Protein AF-A0AAV4IX11-F1 (afdb_monomer_lite)

Sequence (126 aa):
MRKYVVLTTKHHEGFCNWPSKYSWNWNSWDVGPHRDLVGDLVTSLRKKGLRFGAYHSLFEFFNPLFLEDKKNGFKTQDFVRMKTMPELYELVNQYKPDMVWSDGTETAVDTYWNSTNFLAWLYNDR

pLDDT: mean 96.08, std 5.62, range [58.06, 98.75]

InterPro domains:
  IPR000933 Glycoside hydrolase, family 29 [PTHR10030] (3-126)
  IPR000933 Glycoside hydrolase, family 29 [SM00812] (2-126)
  IPR016286 Alpha-L-fucosidase, metazoa-type [PR00741] (4-20)
  IPR016286 Alpha-L-fucosidase, metazoa-type [PR00741] (23-41)
  IPR016286 Alpha-L-fucosidase, metazoa-type [PR00741] (50-69)
  IPR016286 Alpha-L-fucosidase, metazoa-type [PR00741] (90-106)
  IPR016286 Alpha-L-fucosidase, metazoa-type [PR00741] (118-126)
  IPR017853 Glycoside hydrolase superfamily [SSF51445] (3-124)
  IPR057739 Glycoside hydrolase family 29, N-terminal [PF01120] (3-125)

Organism: NCBI:txid1093978

Structure (mmCIF, N/CA/C/O backbone):
data_AF-A0AAV4IX11-F1
#
_entry.id   AF-A0AAV4IX11-F1
#
loop_
_atom_site.group_PDB
_atom_site.id
_atom_site.type_symbol
_atom_site.label_atom_id
_atom_site.label_alt_id
_atom_site.label_comp_id
_atom_site.label_asym_id
_atom_site.label_entity_id
_atom_site.label_seq_id
_atom_site.pdbx_PDB_ins_code
_atom_site.Cartn_x
_atom_site.Cartn_y
_atom_site.Cartn_z
_atom_site.occupancy
_atom_site.B_iso_or_equiv
_atom_site.auth_seq_id
_atom_site.auth_comp_id
_atom_site.auth_asym_id
_atom_site.auth_atom_id
_atom_site.pdbx_PDB_model_num
ATOM 1 N N . MET A 1 1 ? -26.938 4.780 8.458 1.00 58.06 1 MET A N 1
ATOM 2 C CA . MET A 1 1 ? -25.707 4.969 7.653 1.00 58.06 1 MET A CA 1
ATOM 3 C C . MET A 1 1 ? -24.495 4.568 8.486 1.00 58.06 1 MET A C 1
ATOM 5 O O . MET A 1 1 ? -24.423 4.985 9.636 1.00 58.06 1 MET A O 1
ATOM 9 N N . ARG A 1 2 ? -23.573 3.751 7.958 1.00 71.75 2 ARG A N 1
ATOM 10 C CA . ARG A 1 2 ? -22.297 3.444 8.635 1.00 71.75 2 ARG A CA 1
ATOM 11 C C . ARG A 1 2 ? -21.275 4.525 8.271 1.00 71.75 2 ARG A C 1
ATOM 13 O O . ARG A 1 2 ? -21.108 4.814 7.093 1.00 71.75 2 ARG A O 1
ATOM 20 N N . LYS A 1 3 ? -20.629 5.129 9.271 1.00 93.75 3 LYS A N 1
ATOM 21 C CA . LYS A 1 3 ? -19.570 6.133 9.079 1.00 93.75 3 LYS A CA 1
ATOM 22 C C . LYS A 1 3 ? -18.218 5.431 8.923 1.00 93.75 3 LYS A C 1
ATOM 24 O O . LYS A 1 3 ? -17.975 4.416 9.581 1.00 93.75 3 LYS A O 1
ATOM 29 N N . TYR A 1 4 ? -17.362 5.973 8.069 1.00 96.69 4 TYR A N 1
ATOM 30 C CA . TYR A 1 4 ? -16.039 5.431 7.779 1.00 96.69 4 TYR A CA 1
ATOM 31 C C . TYR A 1 4 ? -14.991 6.543 7.763 1.00 96.69 4 TYR A C 1
ATOM 33 O O . TYR A 1 4 ? -15.323 7.716 7.599 1.00 96.69 4 TYR A O 1
ATOM 41 N N . VAL A 1 5 ? -13.733 6.155 7.945 1.00 98.06 5 VAL A N 1
ATOM 42 C CA . VAL A 1 5 ? -12.562 7.023 7.776 1.00 98.06 5 VAL A CA 1
ATOM 43 C C . VAL A 1 5 ? -11.620 6.343 6.796 1.00 98.06 5 VAL A C 1
ATOM 45 O O . VAL A 1 5 ? -11.389 5.142 6.921 1.00 98.06 5 VAL A O 1
ATOM 48 N N . VAL A 1 6 ? -11.088 7.105 5.840 1.00 98.38 6 VAL A N 1
ATOM 49 C CA . VAL A 1 6 ? -10.083 6.632 4.882 1.00 98.38 6 VAL A CA 1
ATOM 50 C C . VAL A 1 6 ? -8.758 7.298 5.209 1.00 98.38 6 VAL A C 1
ATOM 52 O O . VAL A 1 6 ? -8.699 8.524 5.263 1.00 98.38 6 VAL A O 1
ATOM 55 N N . LEU A 1 7 ? -7.718 6.503 5.450 1.00 98.62 7 LEU A N 1
ATOM 56 C CA . LEU A 1 7 ? -6.369 7.012 5.686 1.00 98.62 7 LEU A CA 1
ATOM 57 C C . LEU A 1 7 ? -5.494 6.756 4.468 1.00 98.62 7 LEU A C 1
ATOM 59 O O . LEU A 1 7 ? -5.499 5.650 3.925 1.00 98.62 7 LEU A O 1
ATOM 63 N N . THR A 1 8 ? -4.684 7.748 4.116 1.00 98.69 8 THR A N 1
ATOM 64 C CA . THR A 1 8 ? -3.552 7.598 3.206 1.00 98.69 8 THR A CA 1
ATOM 65 C C . THR A 1 8 ? -2.522 6.657 3.816 1.00 98.69 8 THR A C 1
ATOM 67 O O . THR A 1 8 ? -1.704 7.068 4.637 1.00 98.69 8 THR A O 1
ATOM 70 N N . THR A 1 9 ? -2.572 5.377 3.453 1.00 98.69 9 THR A N 1
ATOM 71 C CA . THR A 1 9 ? -1.584 4.404 3.935 1.00 98.69 9 THR A CA 1
ATOM 72 C C . THR A 1 9 ? -0.254 4.620 3.223 1.00 98.69 9 THR A C 1
ATOM 74 O O . THR A 1 9 ? 0.777 4.667 3.886 1.00 98.69 9 THR A O 1
ATOM 77 N N . LYS A 1 10 ? -0.298 4.825 1.901 1.00 98.56 10 LYS A N 1
ATOM 78 C CA . LYS A 1 10 ? 0.821 5.211 1.036 1.00 98.56 10 LYS A CA 1
ATOM 79 C C . LYS A 1 10 ? 0.311 6.143 -0.059 1.00 98.56 10 LYS A C 1
ATOM 81 O O . LYS A 1 10 ? -0.723 5.851 -0.664 1.00 98.56 10 LYS A O 1
ATOM 86 N N . HIS A 1 11 ? 1.023 7.232 -0.317 1.00 98.38 11 HIS A N 1
ATOM 87 C CA . HIS A 1 11 ? 0.774 8.129 -1.446 1.00 98.38 11 HIS A CA 1
ATOM 88 C C . HIS A 1 11 ? 1.911 8.021 -2.478 1.00 98.38 11 HIS A C 1
ATOM 90 O O . HIS A 1 11 ? 2.789 7.167 -2.358 1.00 98.38 11 HIS A O 1
ATOM 96 N N . HIS A 1 12 ? 1.863 8.823 -3.538 1.00 97.94 12 HIS A N 1
ATOM 97 C CA . HIS A 1 12 ? 2.729 8.711 -4.717 1.00 97.94 12 HIS A CA 1
ATOM 98 C C . HIS A 1 12 ? 4.230 8.876 -4.427 1.00 97.94 12 HIS A C 1
ATOM 100 O O . HIS A 1 12 ? 5.061 8.435 -5.211 1.00 97.94 12 HIS A O 1
ATOM 106 N N . GLU A 1 13 ? 4.632 9.472 -3.307 1.00 97.12 13 GLU A N 1
ATOM 107 C CA . GLU A 1 13 ? 6.034 9.509 -2.867 1.00 97.12 13 GLU A CA 1
ATOM 108 C C . GLU A 1 13 ? 6.549 8.165 -2.319 1.00 97.12 13 GLU A C 1
ATOM 110 O O . GLU A 1 13 ? 7.743 8.021 -2.061 1.00 97.12 13 GLU A O 1
ATOM 115 N N . GLY A 1 14 ? 5.665 7.182 -2.124 1.00 97.75 14 GLY A N 1
ATOM 116 C CA . GLY A 1 14 ? 6.007 5.827 -1.689 1.00 97.75 14 GLY A CA 1
ATOM 117 C C . GLY A 1 14 ? 6.190 5.646 -0.184 1.00 97.75 14 GLY A C 1
ATOM 118 O O . GLY A 1 14 ? 6.505 4.543 0.254 1.00 97.75 14 GLY A O 1
ATOM 119 N N . PHE A 1 15 ? 5.990 6.693 0.621 1.00 98.38 15 PHE A N 1
ATOM 120 C CA . PHE A 1 15 ? 6.137 6.609 2.071 1.00 98.38 15 PHE A CA 1
ATOM 121 C C . PHE A 1 15 ? 4.970 5.841 2.698 1.00 98.38 15 PHE A C 1
ATOM 123 O O . PHE A 1 15 ? 3.807 6.216 2.531 1.00 98.38 15 PHE A O 1
ATOM 130 N N . CYS A 1 16 ? 5.272 4.781 3.448 1.00 98.62 16 CYS A N 1
ATOM 131 C CA . CYS A 1 16 ? 4.249 3.979 4.118 1.00 98.62 16 CYS A CA 1
ATOM 132 C C . CYS A 1 16 ? 4.010 4.449 5.560 1.00 98.62 16 CYS A C 1
ATOM 134 O O . CYS A 1 16 ? 4.926 4.478 6.374 1.00 98.62 16 CYS A O 1
ATOM 136 N N . ASN A 1 17 ? 2.758 4.728 5.924 1.00 98.75 17 ASN A N 1
ATOM 137 C CA . ASN A 1 17 ? 2.345 5.071 7.296 1.00 98.75 17 ASN A CA 1
ATOM 138 C C . ASN A 1 17 ? 2.202 3.843 8.228 1.00 98.75 17 ASN A C 1
ATOM 140 O O . ASN A 1 17 ? 1.521 3.902 9.254 1.00 98.75 17 ASN A O 1
ATOM 144 N N . TRP A 1 18 ? 2.812 2.720 7.852 1.00 98.62 18 TRP A N 1
ATOM 145 C CA . TRP A 1 18 ? 2.856 1.462 8.598 1.00 98.62 18 TRP A CA 1
ATOM 146 C C . TRP A 1 18 ? 4.232 0.802 8.407 1.00 98.62 18 TRP A C 1
ATOM 148 O O . TRP A 1 18 ? 4.909 1.143 7.434 1.00 98.62 18 TRP A O 1
ATOM 158 N N . PRO A 1 19 ? 4.667 -0.133 9.275 1.00 98.06 19 PRO A N 1
ATOM 159 C CA . PRO A 1 19 ? 5.967 -0.811 9.179 1.00 98.06 19 PRO A CA 1
ATOM 160 C C . PRO A 1 19 ? 6.020 -1.816 8.010 1.00 98.06 19 PRO A C 1
ATOM 162 O O . PRO A 1 19 ? 6.097 -3.029 8.210 1.00 98.06 19 PRO A O 1
ATOM 165 N N . SER A 1 20 ? 5.942 -1.312 6.777 1.00 97.88 20 SER A N 1
ATOM 166 C CA . SER A 1 20 ? 5.924 -2.122 5.559 1.00 97.88 20 SER A CA 1
ATOM 167 C C . SER A 1 20 ? 7.253 -2.828 5.334 1.00 97.88 20 SER A C 1
ATOM 169 O O . SER A 1 20 ? 8.296 -2.180 5.210 1.00 97.88 20 SER A O 1
ATOM 171 N N . LYS A 1 21 ? 7.214 -4.154 5.158 1.00 97.38 21 LYS A N 1
ATOM 172 C CA . LYS A 1 21 ? 8.406 -4.948 4.796 1.00 97.38 21 LYS A CA 1
ATOM 173 C C . LYS A 1 21 ? 8.952 -4.609 3.411 1.00 97.38 21 LYS A C 1
ATOM 175 O O . LYS A 1 21 ? 10.104 -4.910 3.114 1.00 97.38 21 LYS A O 1
ATOM 180 N N . TYR A 1 22 ? 8.129 -3.992 2.569 1.00 97.50 22 TYR A N 1
ATOM 181 C CA . TYR A 1 22 ? 8.462 -3.651 1.189 1.00 97.50 22 TYR A CA 1
ATOM 182 C C . TYR A 1 22 ? 8.871 -2.181 1.031 1.00 97.50 22 TYR A C 1
ATOM 184 O O . TYR A 1 22 ? 9.318 -1.789 -0.045 1.00 97.50 22 TYR A O 1
ATOM 192 N N . SER A 1 23 ? 8.771 -1.374 2.094 1.00 95.88 23 SER A N 1
ATOM 193 C CA . SER A 1 23 ? 9.257 0.014 2.171 1.00 95.88 23 SER A CA 1
ATOM 194 C C . SER A 1 23 ? 10.319 0.180 3.259 1.00 95.88 23 SER A C 1
ATOM 196 O O . SER A 1 23 ? 10.234 1.101 4.072 1.00 95.88 23 SER A O 1
ATOM 198 N N . TRP A 1 24 ? 11.303 -0.723 3.317 1.00 92.75 24 TRP A N 1
ATOM 199 C CA . TRP A 1 24 ? 12.381 -0.625 4.306 1.00 92.75 24 TRP A CA 1
ATOM 200 C C . TRP A 1 24 ? 13.054 0.753 4.255 1.00 92.75 24 TRP A C 1
ATOM 202 O O . TRP A 1 24 ? 13.401 1.236 3.176 1.00 92.75 24 TRP A O 1
ATOM 212 N N . ASN A 1 25 ? 13.221 1.379 5.423 1.00 95.88 25 ASN A N 1
ATOM 213 C CA . ASN A 1 25 ? 13.801 2.715 5.593 1.00 95.88 25 ASN A CA 1
ATOM 214 C C . ASN A 1 25 ? 13.031 3.863 4.899 1.00 95.88 25 ASN A C 1
ATOM 216 O O . ASN A 1 25 ? 13.540 4.976 4.773 1.00 95.88 25 ASN A O 1
ATOM 220 N N . TRP A 1 26 ? 11.793 3.616 4.459 1.00 97.50 26 TRP A N 1
ATOM 221 C CA . TRP A 1 26 ? 10.892 4.627 3.894 1.00 97.50 26 TRP A CA 1
ATOM 222 C C . TRP A 1 26 ? 9.452 4.421 4.378 1.00 97.50 26 TRP A C 1
ATOM 224 O O . TRP A 1 26 ? 8.492 4.307 3.611 1.00 97.50 26 TRP A O 1
ATOM 234 N N . ASN A 1 27 ? 9.310 4.320 5.696 1.00 98.50 27 ASN A N 1
ATOM 235 C CA . ASN A 1 27 ? 8.034 4.149 6.369 1.00 98.50 27 ASN A CA 1
ATOM 236 C C . ASN A 1 27 ? 8.046 4.798 7.763 1.00 98.50 27 ASN A C 1
ATOM 238 O O . ASN A 1 27 ? 9.112 5.084 8.308 1.00 98.50 27 ASN A O 1
ATOM 242 N N . SER A 1 28 ? 6.869 5.001 8.358 1.00 98.44 28 SER A N 1
ATOM 243 C CA . SER A 1 28 ? 6.698 5.720 9.629 1.00 98.44 28 SER A CA 1
ATOM 244 C C . SER A 1 28 ? 7.291 5.027 10.853 1.00 98.44 28 SER A C 1
ATOM 246 O O . SER A 1 28 ? 7.349 5.637 11.922 1.00 98.44 28 SER A O 1
ATOM 248 N N . TRP A 1 29 ? 7.683 3.759 10.736 1.00 98.19 29 TRP A N 1
ATOM 249 C CA . TRP A 1 29 ? 8.341 3.014 11.802 1.00 98.19 29 TRP A CA 1
ATOM 250 C C . TRP A 1 29 ? 9.857 3.205 11.766 1.00 98.19 29 TRP A C 1
ATOM 252 O O . TRP A 1 29 ? 10.467 3.534 12.784 1.00 98.19 29 TRP A O 1
ATOM 262 N N . ASP A 1 30 ? 10.455 3.043 10.589 1.00 97.94 30 ASP A N 1
ATOM 263 C CA . ASP A 1 30 ? 11.903 3.150 10.414 1.00 97.94 30 ASP A CA 1
ATOM 264 C C . ASP A 1 30 ? 12.373 4.607 10.489 1.00 97.94 30 ASP A C 1
ATOM 266 O O . ASP A 1 30 ? 13.424 4.894 11.062 1.00 97.94 30 ASP A O 1
ATOM 270 N N . VAL A 1 31 ? 11.579 5.540 9.953 1.00 96.75 31 VAL A N 1
ATOM 271 C CA . VAL A 1 31 ? 11.921 6.964 9.892 1.00 96.75 31 VAL A CA 1
ATOM 272 C C . VAL A 1 31 ? 10.763 7.851 10.356 1.00 96.75 31 VAL A C 1
ATOM 274 O O . VAL A 1 31 ? 9.591 7.617 10.064 1.00 96.75 31 VAL A O 1
ATOM 277 N N . GLY A 1 32 ? 11.100 8.923 11.074 1.00 96.38 32 GLY A N 1
ATOM 278 C CA . GLY A 1 32 ? 10.135 9.919 11.535 1.00 96.38 32 GLY A CA 1
ATOM 279 C C . GLY A 1 32 ? 9.376 9.481 12.800 1.00 96.38 32 GLY A C 1
ATOM 280 O O . GLY A 1 32 ? 9.985 9.476 13.865 1.00 96.38 32 GLY A O 1
ATOM 281 N N . PRO A 1 33 ? 8.059 9.186 12.755 1.00 97.38 33 PRO A N 1
ATOM 282 C CA . PRO A 1 33 ? 7.244 8.975 13.962 1.00 97.38 33 PRO A CA 1
ATOM 283 C C . PRO A 1 33 ? 7.603 7.764 14.836 1.00 97.38 33 PRO A C 1
ATOM 285 O O . PRO A 1 33 ? 7.132 7.700 15.971 1.00 97.38 33 PRO A O 1
ATOM 288 N N . HIS A 1 34 ? 8.366 6.802 14.311 1.00 98.12 34 HIS A N 1
ATOM 289 C CA . HIS A 1 34 ? 8.682 5.520 14.950 1.00 98.12 34 HIS A CA 1
ATOM 290 C C . HIS A 1 34 ? 7.440 4.780 15.468 1.00 98.12 34 HIS A C 1
ATOM 292 O O . HIS A 1 34 ? 7.385 4.310 16.607 1.00 98.12 34 HIS A O 1
ATOM 298 N N . ARG A 1 35 ? 6.395 4.739 14.627 1.00 98.31 35 ARG A N 1
ATOM 299 C CA . ARG A 1 35 ? 5.059 4.272 15.011 1.00 98.31 35 ARG A CA 1
ATOM 300 C C . ARG A 1 35 ? 4.283 3.683 13.833 1.00 98.31 35 ARG A C 1
ATOM 302 O O . ARG A 1 35 ? 4.386 4.172 12.710 1.00 98.31 35 ARG A O 1
ATOM 309 N N . ASP A 1 36 ? 3.465 2.667 14.108 1.00 98.62 36 ASP A N 1
ATOM 310 C CA . ASP A 1 36 ? 2.483 2.127 13.158 1.00 98.62 36 ASP A CA 1
ATOM 311 C C . ASP A 1 36 ? 1.205 2.982 13.165 1.00 98.62 36 ASP A C 1
ATOM 313 O O . ASP A 1 36 ? 0.238 2.706 13.882 1.00 98.62 36 ASP A O 1
ATOM 317 N N . LEU A 1 37 ? 1.204 4.050 12.364 1.00 98.75 37 LEU A N 1
ATOM 318 C CA . LEU A 1 37 ? 0.103 5.014 12.337 1.00 98.75 37 LEU A CA 1
ATOM 319 C C . LEU A 1 37 ? -1.199 4.389 11.818 1.00 98.75 37 LEU A C 1
ATOM 321 O O . LEU A 1 37 ? -2.282 4.730 12.305 1.00 98.75 37 LEU A O 1
ATOM 325 N N . VAL A 1 38 ? -1.105 3.460 10.860 1.00 98.75 38 VAL A N 1
ATOM 326 C CA . VAL A 1 38 ? -2.264 2.711 10.359 1.00 98.75 38 VAL A CA 1
ATOM 327 C C . VAL A 1 38 ? -2.846 1.842 11.474 1.00 98.75 38 VAL A C 1
ATOM 329 O O . VAL A 1 38 ? -4.043 1.939 11.756 1.00 98.75 38 VAL A O 1
ATOM 332 N N . GLY A 1 39 ? -2.022 1.040 12.151 1.00 98.69 39 GLY A N 1
ATOM 333 C CA . GLY A 1 39 ? -2.460 0.151 13.229 1.00 98.69 39 GLY A CA 1
ATOM 334 C C . GLY A 1 39 ? -3.122 0.887 14.397 1.00 98.69 39 GLY A C 1
ATOM 335 O O . GLY A 1 39 ? -4.184 0.474 14.889 1.00 98.69 39 GLY A O 1
ATOM 336 N N . ASP A 1 40 ? -2.553 2.021 14.804 1.00 98.62 40 ASP A N 1
ATOM 337 C CA . ASP A 1 40 ? -3.104 2.868 15.863 1.00 98.62 40 ASP A CA 1
ATOM 338 C C . ASP A 1 40 ? -4.466 3.469 15.501 1.00 98.62 40 ASP A C 1
ATOM 340 O O . ASP A 1 40 ? -5.407 3.453 16.314 1.00 98.62 40 ASP A O 1
ATOM 344 N N . LEU A 1 41 ? -4.602 3.974 14.270 1.00 98.62 41 LEU A N 1
ATOM 345 C CA . LEU A 1 41 ? -5.866 4.522 13.795 1.00 98.62 41 LEU A CA 1
ATOM 346 C C . LEU A 1 41 ? -6.922 3.421 13.685 1.00 98.62 41 LEU A C 1
ATOM 348 O O . LEU A 1 41 ? -8.031 3.590 14.193 1.00 98.62 41 LEU A O 1
ATOM 352 N N . VAL A 1 42 ? -6.581 2.276 13.090 1.00 98.50 42 VAL A N 1
ATOM 353 C CA . VAL A 1 42 ? -7.483 1.124 12.949 1.00 98.50 42 VAL A CA 1
ATOM 354 C C . VAL A 1 42 ? -8.010 0.675 14.308 1.00 98.50 42 VAL A C 1
ATOM 356 O O . VAL A 1 42 ? -9.221 0.506 14.483 1.00 98.50 42 VAL A O 1
ATOM 359 N N . THR A 1 43 ? -7.125 0.545 15.298 1.00 98.56 43 THR A N 1
ATOM 360 C CA . THR A 1 43 ? -7.498 0.187 16.673 1.00 98.56 43 THR A CA 1
ATOM 361 C C . THR A 1 43 ? -8.475 1.203 17.268 1.00 98.56 43 THR A C 1
ATOM 363 O O . THR A 1 43 ? -9.483 0.832 17.875 1.00 98.56 43 THR A O 1
ATOM 366 N N . SER A 1 44 ? -8.214 2.494 17.064 1.00 98.25 44 SER A N 1
ATOM 367 C CA . SER A 1 44 ? -9.043 3.584 17.589 1.00 98.25 44 SER A CA 1
ATOM 368 C C . SER A 1 44 ? -10.420 3.664 16.919 1.00 98.25 44 SER A C 1
ATOM 370 O O . SER A 1 44 ? -11.428 3.870 17.600 1.00 98.25 44 SER A O 1
ATOM 372 N N . LEU A 1 45 ? -10.487 3.464 15.601 1.00 97.75 45 LEU A N 1
ATOM 373 C CA . LEU A 1 45 ? -11.736 3.454 14.835 1.00 97.75 45 LEU A CA 1
ATOM 374 C C . LEU A 1 45 ? -12.621 2.272 15.230 1.00 97.75 45 LEU A C 1
ATOM 376 O O . LEU A 1 45 ? -13.809 2.459 15.499 1.00 97.75 45 LEU A O 1
ATOM 380 N N . ARG A 1 46 ? -12.036 1.075 15.357 1.00 96.56 46 ARG A N 1
ATOM 381 C CA . ARG A 1 46 ? -12.759 -0.137 15.769 1.00 96.56 46 ARG A CA 1
ATOM 382 C C . ARG A 1 46 ? -13.358 -0.007 17.165 1.00 96.56 46 ARG A C 1
ATOM 384 O O . ARG A 1 46 ? -14.525 -0.341 17.345 1.00 96.56 46 ARG A O 1
ATOM 391 N N . LYS A 1 47 ? -12.623 0.572 18.124 1.00 97.69 47 LYS A N 1
ATOM 392 C CA . LYS A 1 47 ? -13.144 0.885 19.473 1.00 97.69 47 LYS A CA 1
ATOM 393 C C . LYS A 1 47 ? -14.367 1.810 19.445 1.00 97.69 47 LYS A C 1
ATOM 395 O O . LYS A 1 47 ? -15.194 1.755 20.347 1.00 97.69 47 LYS A O 1
ATOM 400 N N . LYS A 1 48 ? -14.492 2.650 18.414 1.00 96.69 48 LYS A N 1
ATOM 401 C CA . LYS A 1 48 ? -15.627 3.564 18.200 1.00 96.69 48 LYS A CA 1
ATOM 402 C C . LYS A 1 48 ? -16.704 2.988 17.268 1.00 96.69 48 LYS A C 1
ATOM 404 O O . LYS A 1 48 ? -17.642 3.702 16.925 1.00 96.69 48 LYS A O 1
ATOM 409 N N . GLY A 1 49 ? -16.572 1.734 16.826 1.00 96.12 49 GLY A N 1
ATOM 410 C CA . GLY A 1 49 ? -17.494 1.109 15.873 1.00 96.12 49 GLY A CA 1
ATOM 411 C C . GLY A 1 49 ? -17.470 1.731 14.469 1.00 96.12 49 GLY A C 1
ATOM 412 O O . GLY A 1 49 ? -18.440 1.591 13.722 1.00 96.12 49 GLY A O 1
ATOM 413 N N . LEU A 1 50 ? -16.393 2.438 14.107 1.00 97.06 50 LEU A N 1
ATOM 414 C CA . LEU A 1 50 ? -16.208 3.050 12.789 1.00 97.06 50 LEU A CA 1
ATOM 415 C C . LEU A 1 50 ? -15.518 2.081 11.826 1.00 97.06 50 LEU A C 1
ATOM 417 O O . LEU A 1 50 ? -14.681 1.273 12.229 1.00 97.06 50 LEU A O 1
ATOM 421 N N . ARG A 1 51 ? -15.868 2.190 10.542 1.00 97.69 51 ARG A N 1
ATOM 422 C CA . ARG A 1 51 ? -15.256 1.410 9.457 1.00 97.69 51 ARG A CA 1
ATOM 423 C C . ARG A 1 51 ? -13.947 2.054 9.005 1.00 97.69 51 ARG A C 1
ATOM 425 O O . ARG A 1 51 ? -13.842 3.284 8.985 1.00 97.69 51 ARG A O 1
ATOM 432 N N . PHE A 1 52 ? -12.975 1.232 8.629 1.00 98.25 52 PHE A N 1
ATOM 433 C CA . PHE A 1 52 ? -11.666 1.682 8.163 1.00 98.25 52 PHE A CA 1
ATOM 434 C C . PHE A 1 52 ? -11.512 1.466 6.657 1.00 98.25 52 PHE A C 1
ATOM 436 O O . PHE A 1 52 ? -11.651 0.347 6.165 1.00 98.25 52 PHE A O 1
ATOM 443 N N . GLY A 1 53 ? -11.192 2.537 5.939 1.00 98.31 53 GLY A N 1
ATOM 444 C CA . GLY A 1 53 ? -10.740 2.503 4.558 1.00 98.31 53 GLY A CA 1
ATOM 445 C C . GLY A 1 53 ? -9.237 2.744 4.465 1.00 98.31 53 GLY A C 1
ATOM 446 O O . GLY A 1 53 ? -8.701 3.643 5.112 1.00 98.31 53 GLY A O 1
ATOM 447 N N . ALA A 1 54 ? -8.571 1.969 3.624 1.00 98.56 54 ALA A N 1
ATOM 448 C CA . ALA A 1 54 ? -7.166 2.137 3.312 1.00 98.56 54 ALA A CA 1
ATOM 449 C C . ALA A 1 54 ? -7.025 2.754 1.918 1.00 98.56 54 ALA A C 1
ATOM 451 O O . ALA A 1 54 ? -7.355 2.102 0.929 1.00 98.56 54 ALA A O 1
ATOM 452 N N . TYR A 1 55 ? -6.540 3.994 1.838 1.00 98.69 55 TYR A N 1
ATOM 453 C CA . TYR A 1 55 ? -6.067 4.545 0.573 1.00 98.69 55 TYR A CA 1
ATOM 454 C C . TYR A 1 55 ? -4.656 4.053 0.289 1.00 98.69 55 TYR A C 1
ATOM 456 O O . TYR A 1 55 ? -3.802 4.115 1.179 1.00 98.69 55 TYR A O 1
ATOM 464 N N . HIS A 1 56 ? -4.404 3.608 -0.935 1.00 98.31 56 HIS A N 1
ATOM 465 C CA . HIS A 1 56 ? -3.088 3.150 -1.360 1.00 98.31 56 HIS A CA 1
ATOM 466 C C . HIS A 1 56 ? -2.833 3.552 -2.813 1.00 98.31 56 HIS A C 1
ATOM 468 O O . HIS A 1 56 ? -3.526 3.081 -3.717 1.00 98.31 56 HIS A O 1
ATOM 474 N N . SER A 1 57 ? -1.826 4.396 -3.038 1.00 97.94 57 SER A N 1
ATOM 475 C CA . SER A 1 57 ? -1.382 4.701 -4.397 1.00 97.94 57 SER A CA 1
ATOM 476 C C . SER A 1 57 ? -0.776 3.467 -5.068 1.00 97.94 57 SER A C 1
ATOM 478 O O . SER A 1 57 ? 0.054 2.768 -4.481 1.00 97.94 57 SER A O 1
ATOM 480 N N . LEU A 1 58 ? -1.185 3.213 -6.312 1.00 97.12 58 LEU A N 1
ATOM 481 C CA . LEU A 1 58 ? -0.682 2.103 -7.109 1.00 97.12 58 LEU A CA 1
ATOM 482 C C . LEU A 1 58 ? 0.753 2.329 -7.581 1.00 97.12 58 LEU A C 1
ATOM 484 O O . LEU A 1 58 ? 1.460 1.338 -7.750 1.00 97.12 58 LEU A O 1
ATOM 488 N N . PHE A 1 59 ? 1.195 3.582 -7.744 1.00 96.94 59 PHE A N 1
ATOM 489 C CA . PHE A 1 59 ? 2.518 3.927 -8.268 1.00 96.94 59 PHE A CA 1
ATOM 490 C C . PHE A 1 59 ? 3.360 4.784 -7.321 1.00 96.94 59 PHE A C 1
ATOM 492 O O . PHE A 1 59 ? 2.889 5.293 -6.307 1.00 96.94 59 PHE A O 1
ATOM 499 N N . GLU A 1 60 ? 4.639 4.933 -7.668 1.00 97.38 60 GLU A N 1
ATOM 500 C CA . GLU A 1 60 ? 5.595 5.757 -6.930 1.00 97.38 60 GLU A CA 1
ATOM 501 C C . GLU A 1 60 ? 6.374 6.672 -7.877 1.00 97.38 60 GLU A C 1
ATOM 503 O O . GLU A 1 60 ? 6.926 6.208 -8.872 1.00 97.38 60 GLU A O 1
ATOM 508 N N . PHE A 1 61 ? 6.460 7.969 -7.566 1.00 95.94 61 PHE A N 1
ATOM 509 C CA . PHE A 1 61 ? 7.117 8.974 -8.409 1.00 95.94 61 PHE A CA 1
ATOM 510 C C . PHE A 1 61 ? 8.580 8.644 -8.711 1.00 95.94 61 PHE A C 1
ATOM 512 O O . PHE A 1 61 ? 9.051 8.902 -9.817 1.00 95.94 61 PHE A O 1
ATOM 519 N N . PHE A 1 62 ? 9.293 8.095 -7.726 1.00 95.62 62 PHE A N 1
ATOM 520 C CA . PHE A 1 62 ? 10.751 7.957 -7.765 1.00 95.62 62 PHE A CA 1
ATOM 521 C C . PHE A 1 62 ? 11.235 6.510 -7.671 1.00 95.62 62 PHE A C 1
ATOM 523 O O . PHE A 1 62 ? 12.441 6.280 -7.606 1.00 95.62 62 PHE A O 1
ATOM 530 N N . ASN A 1 63 ? 10.330 5.527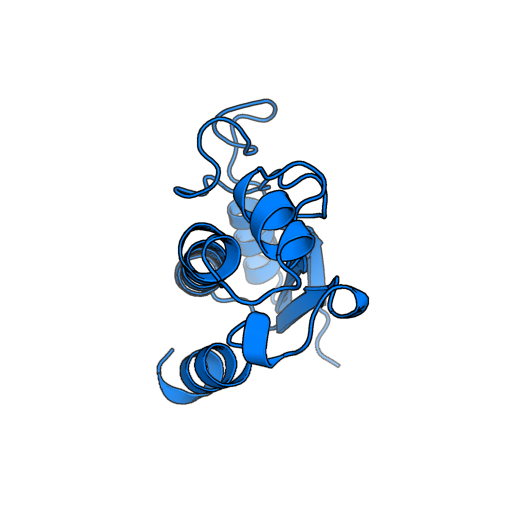 -7.656 1.00 97.25 63 ASN A N 1
ATOM 531 C CA . ASN A 1 63 ? 10.737 4.132 -7.544 1.00 97.25 63 ASN A CA 1
ATOM 532 C C . ASN A 1 63 ? 11.416 3.671 -8.845 1.00 97.25 63 ASN A C 1
ATOM 534 O O . ASN A 1 63 ? 10.775 3.717 -9.899 1.00 97.25 63 ASN A O 1
ATOM 538 N N . PRO A 1 64 ? 12.672 3.188 -8.799 1.00 97.69 64 PRO A N 1
ATOM 539 C CA . PRO A 1 64 ? 13.392 2.781 -10.003 1.00 97.69 64 PRO A CA 1
ATOM 540 C C . PRO A 1 64 ? 12.674 1.700 -10.815 1.00 97.69 64 PRO A C 1
ATOM 542 O O . PRO A 1 64 ? 12.708 1.753 -12.040 1.00 97.69 64 PRO A O 1
ATOM 545 N N . LEU A 1 65 ? 11.984 0.760 -10.157 1.00 97.88 65 LEU A N 1
ATOM 546 C CA . LEU A 1 65 ? 11.235 -0.289 -10.851 1.00 97.88 65 LEU A CA 1
ATOM 547 C C . LEU A 1 65 ? 10.046 0.302 -11.613 1.00 97.88 65 LEU A C 1
ATOM 549 O O . LEU A 1 65 ? 9.829 -0.048 -12.767 1.00 97.88 65 LEU A O 1
ATOM 553 N N . PHE A 1 66 ? 9.308 1.233 -10.996 1.00 97.62 66 PHE A N 1
ATOM 554 C CA . PHE A 1 66 ? 8.188 1.892 -11.673 1.00 97.62 66 PHE A CA 1
ATOM 555 C C . PHE A 1 66 ? 8.671 2.736 -12.852 1.00 97.62 66 PHE A C 1
ATOM 557 O O . PHE A 1 66 ? 8.056 2.727 -13.915 1.00 97.62 66 PHE A O 1
ATOM 564 N N . LEU A 1 67 ? 9.778 3.462 -12.678 1.00 98.06 67 LEU A N 1
ATOM 565 C CA . LEU A 1 67 ? 10.364 4.272 -13.742 1.00 98.06 67 LEU A CA 1
ATOM 566 C C . LEU A 1 67 ? 10.846 3.410 -14.917 1.00 98.06 67 LEU A C 1
ATOM 568 O O . LEU A 1 67 ? 10.652 3.811 -16.064 1.00 98.06 67 LEU A O 1
ATOM 572 N N . GLU A 1 68 ? 11.424 2.237 -14.653 1.00 98.25 68 GLU A N 1
ATOM 573 C CA . GLU A 1 68 ? 11.866 1.309 -15.699 1.00 98.25 68 GLU A CA 1
ATOM 574 C C . GLU A 1 68 ? 10.681 0.650 -16.421 1.00 98.25 68 GLU A C 1
ATOM 576 O O . GLU A 1 68 ? 10.633 0.677 -17.654 1.00 98.25 68 GLU A O 1
ATOM 581 N N . ASP A 1 69 ? 9.679 0.163 -15.676 1.00 97.88 69 ASP A N 1
ATOM 582 C CA . ASP A 1 69 ? 8.428 -0.353 -16.247 1.00 97.88 69 ASP A CA 1
ATOM 583 C C . ASP A 1 69 ? 7.751 0.735 -17.105 1.00 97.88 69 ASP A C 1
ATOM 585 O O . ASP A 1 69 ? 7.385 0.507 -18.255 1.00 97.88 69 ASP A O 1
ATOM 589 N N . LYS A 1 70 ? 7.667 1.979 -16.619 1.00 96.88 70 LYS A N 1
ATOM 590 C CA . LYS A 1 70 ? 7.102 3.101 -17.385 1.00 96.88 70 LYS A CA 1
ATOM 591 C C . LYS A 1 70 ? 7.908 3.407 -18.649 1.00 96.88 70 LYS A C 1
ATOM 593 O O . LYS A 1 70 ? 7.326 3.610 -19.715 1.00 96.88 70 LYS A O 1
ATOM 598 N N . LYS A 1 71 ? 9.241 3.436 -18.560 1.00 97.69 71 LYS A N 1
ATOM 599 C CA . LYS A 1 71 ? 10.141 3.709 -19.693 1.00 97.69 71 LYS A CA 1
ATOM 600 C C . LYS A 1 71 ? 10.023 2.650 -20.788 1.00 97.69 71 LYS A C 1
ATOM 602 O O . LYS A 1 71 ? 10.134 2.987 -21.966 1.00 97.69 71 LYS A O 1
ATOM 607 N N . ASN A 1 72 ? 9.777 1.393 -20.424 1.00 97.00 72 ASN A N 1
ATOM 608 C CA . ASN A 1 72 ? 9.595 0.316 -21.394 1.00 97.00 72 ASN A CA 1
ATOM 609 C C . ASN A 1 72 ? 8.153 0.179 -21.921 1.00 97.00 72 ASN A C 1
ATOM 611 O O . ASN A 1 72 ? 7.886 -0.696 -22.752 1.00 97.00 72 ASN A O 1
ATOM 615 N N . GLY A 1 73 ? 7.251 1.073 -21.502 1.00 96.62 73 GLY A N 1
ATOM 616 C CA . GLY A 1 73 ? 5.849 1.074 -21.907 1.00 96.62 73 GLY A CA 1
ATOM 617 C C . GLY A 1 73 ? 5.020 0.003 -21.201 1.00 96.62 73 GLY A C 1
ATOM 618 O O . GLY A 1 73 ? 4.114 -0.549 -21.818 1.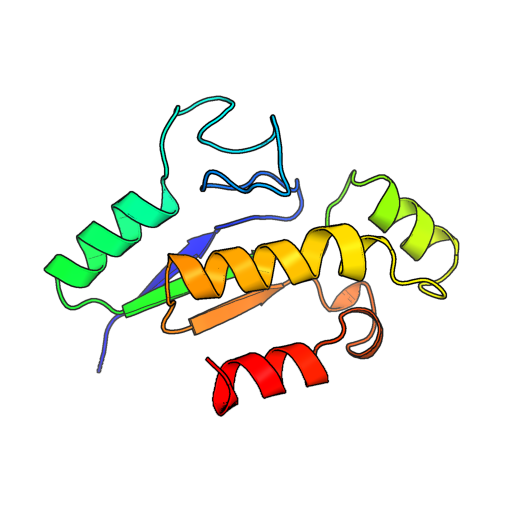00 96.62 73 GLY A O 1
ATOM 619 N N . PHE A 1 74 ? 5.347 -0.304 -19.943 1.00 96.69 74 PHE A N 1
ATOM 620 C CA . PHE A 1 74 ? 4.673 -1.285 -19.089 1.00 96.69 74 PHE A CA 1
ATOM 621 C C . PHE A 1 74 ? 4.641 -2.699 -19.687 1.00 96.69 74 PHE A C 1
ATOM 623 O O . PHE A 1 74 ? 3.670 -3.440 -19.539 1.00 96.69 74 PHE A O 1
ATOM 630 N N . LYS A 1 75 ? 5.714 -3.076 -20.394 1.00 96.19 75 LYS A N 1
ATOM 631 C CA . LYS A 1 75 ? 5.896 -4.427 -20.956 1.00 96.19 75 LYS A CA 1
ATOM 632 C C . LYS A 1 75 ? 6.345 -5.436 -19.904 1.00 96.19 75 LYS A C 1
ATOM 634 O O . LYS A 1 75 ? 6.152 -6.636 -20.087 1.00 96.19 75 LYS A O 1
ATOM 639 N N . THR A 1 76 ? 6.950 -4.952 -18.827 1.00 97.31 76 THR A N 1
ATOM 640 C CA . THR A 1 76 ? 7.247 -5.709 -17.609 1.00 97.31 76 THR A CA 1
ATOM 641 C C . THR A 1 76 ? 6.351 -5.229 -16.470 1.00 97.31 76 THR A C 1
ATOM 643 O O . THR A 1 76 ? 5.657 -4.223 -16.599 1.00 97.31 76 THR A O 1
ATOM 646 N N . GLN A 1 77 ? 6.323 -5.991 -15.378 1.00 97.06 77 GLN A N 1
ATOM 647 C CA . GLN A 1 77 ? 5.517 -5.728 -14.180 1.00 97.06 77 GLN A CA 1
ATOM 648 C C . GLN A 1 77 ? 6.373 -5.875 -12.916 1.00 97.06 77 GLN A C 1
ATOM 650 O O . GLN A 1 77 ? 5.909 -6.382 -11.890 1.00 97.06 77 GLN A O 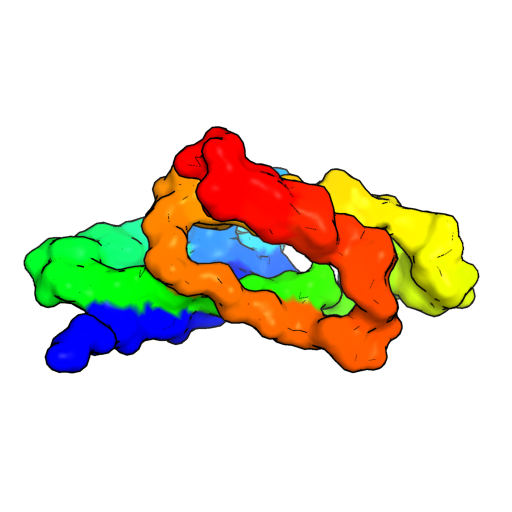1
ATOM 655 N N . ASP A 1 78 ? 7.656 -5.523 -12.989 1.00 98.38 78 ASP A N 1
ATOM 656 C CA . ASP A 1 78 ? 8.581 -5.771 -11.885 1.00 98.38 78 ASP A CA 1
ATOM 657 C C . ASP A 1 78 ? 8.222 -4.936 -10.661 1.00 98.38 78 ASP A C 1
ATOM 659 O O . ASP A 1 78 ? 8.239 -5.452 -9.542 1.00 98.38 78 ASP A O 1
ATOM 663 N N . PHE A 1 79 ? 7.792 -3.691 -10.859 1.00 98.00 79 PHE A N 1
ATOM 664 C CA . PHE A 1 79 ? 7.286 -2.867 -9.771 1.00 98.00 79 PHE A CA 1
ATOM 665 C C . PHE A 1 79 ? 6.026 -3.472 -9.146 1.00 98.00 79 PHE A C 1
ATOM 667 O O . PHE A 1 79 ? 5.926 -3.600 -7.927 1.00 98.00 79 PHE A O 1
ATOM 674 N N . VAL A 1 80 ? 5.080 -3.939 -9.958 1.00 97.75 80 VAL A N 1
ATOM 675 C CA . VAL A 1 80 ? 3.836 -4.535 -9.447 1.00 97.75 80 VAL A CA 1
ATOM 676 C C . VAL A 1 80 ? 4.117 -5.812 -8.655 1.00 97.75 80 VAL A C 1
ATOM 678 O O . VAL A 1 80 ? 3.598 -5.980 -7.550 1.00 97.75 80 VAL A O 1
ATOM 681 N N . ARG A 1 81 ? 4.986 -6.682 -9.179 1.00 98.19 81 ARG A N 1
ATOM 682 C CA . ARG A 1 81 ? 5.358 -7.967 -8.574 1.00 98.19 81 ARG A CA 1
ATOM 683 C C . ARG A 1 81 ? 6.165 -7.812 -7.290 1.00 98.19 81 ARG A C 1
ATOM 685 O O . ARG A 1 81 ? 5.957 -8.577 -6.353 1.00 98.19 81 ARG A O 1
ATOM 692 N N . MET A 1 82 ? 7.096 -6.862 -7.257 1.00 97.94 82 MET A N 1
ATOM 693 C CA . MET A 1 82 ? 8.070 -6.734 -6.169 1.00 97.94 82 MET A CA 1
ATOM 694 C C . MET A 1 82 ? 7.663 -5.700 -5.115 1.00 97.94 82 MET A C 1
ATOM 696 O O . MET A 1 82 ? 8.181 -5.748 -4.001 1.00 97.94 82 MET A O 1
ATOM 700 N N . LYS A 1 83 ? 6.761 -4.770 -5.455 1.00 97.56 83 LYS A N 1
ATOM 701 C CA . LYS A 1 83 ? 6.424 -3.614 -4.618 1.00 97.56 83 LYS A CA 1
ATOM 702 C C . LYS A 1 83 ? 4.923 -3.477 -4.367 1.00 97.56 83 LYS A C 1
ATOM 704 O O . LYS A 1 83 ? 4.484 -3.727 -3.249 1.00 97.56 83 LYS A O 1
ATOM 709 N N . THR A 1 84 ? 4.125 -3.139 -5.382 1.00 97.31 84 THR A N 1
ATOM 710 C CA . THR A 1 84 ? 2.708 -2.773 -5.176 1.00 97.31 84 THR A CA 1
ATOM 711 C C . THR A 1 84 ? 1.854 -3.933 -4.663 1.00 97.31 84 THR A C 1
ATOM 713 O O . THR A 1 84 ? 1.131 -3.774 -3.681 1.00 97.31 84 THR A O 1
ATOM 716 N N . MET A 1 85 ? 1.919 -5.113 -5.296 1.00 97.75 85 MET A N 1
ATOM 717 C CA . MET A 1 85 ? 1.085 -6.248 -4.879 1.00 97.75 85 MET A CA 1
ATOM 718 C C . MET A 1 85 ? 1.449 -6.753 -3.481 1.00 97.75 85 MET A C 1
ATOM 720 O O . MET A 1 85 ? 0.541 -6.883 -2.659 1.00 97.75 85 MET A O 1
ATOM 724 N N . PRO A 1 86 ? 2.732 -7.009 -3.154 1.00 98.19 86 PRO A N 1
ATOM 725 C CA . PRO A 1 86 ? 3.083 -7.462 -1.815 1.00 98.19 86 PRO A CA 1
ATOM 726 C C . PRO A 1 86 ? 2.687 -6.472 -0.707 1.00 98.19 86 PRO A C 1
ATOM 728 O O . PRO A 1 86 ? 2.225 -6.914 0.346 1.00 98.19 86 PRO A O 1
ATOM 731 N N . GLU A 1 87 ? 2.770 -5.157 -0.952 1.00 98.12 87 GLU A N 1
ATOM 732 C CA . GLU A 1 87 ? 2.276 -4.133 -0.017 1.00 98.12 87 GLU A CA 1
ATOM 733 C C . GLU A 1 87 ? 0.761 -4.178 0.166 1.00 98.12 87 GLU A C 1
ATOM 735 O O . GLU A 1 87 ? 0.283 -4.132 1.298 1.00 98.12 87 GLU A O 1
ATOM 740 N N . LEU A 1 88 ? -0.010 -4.302 -0.918 1.00 98.00 88 LEU A N 1
ATOM 741 C CA . LEU A 1 88 ? -1.467 -4.415 -0.829 1.00 98.00 88 LEU A CA 1
ATOM 742 C C . LEU A 1 88 ? -1.892 -5.682 -0.076 1.00 98.00 88 LEU A C 1
ATOM 744 O O . LEU A 1 88 ? -2.768 -5.611 0.789 1.00 98.00 88 LEU A O 1
ATOM 748 N N . TYR A 1 89 ? -1.258 -6.827 -0.352 1.00 98.19 89 TYR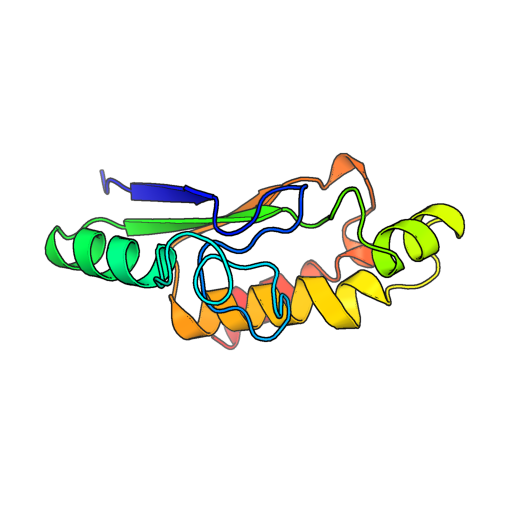 A N 1
ATOM 749 C CA . TYR A 1 89 ? -1.508 -8.065 0.392 1.00 98.19 89 TYR A CA 1
ATOM 750 C C . TYR A 1 89 ? -1.158 -7.909 1.873 1.00 98.19 89 TYR A C 1
ATOM 752 O O . TYR A 1 89 ? -1.932 -8.333 2.733 1.00 98.19 89 TYR A O 1
ATOM 760 N N . GLU A 1 90 ? -0.016 -7.297 2.192 1.00 98.12 90 GLU A N 1
ATOM 761 C CA . GLU A 1 90 ? 0.396 -7.033 3.571 1.00 98.12 90 GLU A CA 1
ATOM 762 C C . GLU A 1 90 ? -0.619 -6.140 4.293 1.00 98.12 90 GLU A C 1
ATOM 764 O O . GLU A 1 90 ? -1.146 -6.525 5.338 1.00 98.12 90 GLU A O 1
ATOM 769 N N . LEU A 1 91 ? -0.955 -4.995 3.700 1.00 97.94 91 LEU A N 1
ATOM 770 C CA . LEU A 1 91 ? -1.885 -4.013 4.244 1.00 97.94 91 LEU A CA 1
ATOM 771 C C . LEU A 1 91 ? -3.265 -4.627 4.507 1.00 97.94 91 LEU A C 1
ATOM 773 O O . LEU A 1 91 ? -3.849 -4.459 5.582 1.00 97.94 91 LEU A O 1
ATOM 777 N N . VAL A 1 92 ? -3.788 -5.374 3.534 1.00 98.25 92 VAL A N 1
ATOM 778 C CA . VAL A 1 92 ? -5.090 -6.029 3.653 1.00 98.25 92 VAL A CA 1
ATOM 779 C C . VAL A 1 92 ? -5.066 -7.113 4.726 1.00 98.25 92 VAL A C 1
ATOM 781 O O . VAL A 1 92 ? -5.996 -7.186 5.533 1.00 98.25 92 VAL A O 1
ATOM 784 N N . ASN A 1 93 ? -4.024 -7.943 4.770 1.00 98.12 93 ASN A N 1
ATOM 785 C CA . ASN A 1 93 ? -3.939 -9.032 5.737 1.00 98.12 93 ASN A CA 1
ATOM 786 C C . ASN A 1 93 ? -3.723 -8.545 7.169 1.00 98.12 93 ASN A C 1
ATOM 788 O O . ASN A 1 93 ? -4.348 -9.087 8.079 1.00 98.12 93 ASN A O 1
ATOM 792 N N . GLN A 1 94 ? -2.896 -7.521 7.370 1.00 97.88 94 GLN A N 1
ATOM 793 C CA . GLN A 1 94 ? -2.611 -6.981 8.698 1.00 97.88 94 GLN A CA 1
ATOM 794 C C . GLN A 1 94 ? -3.788 -6.171 9.241 1.00 97.88 94 GLN A C 1
ATOM 796 O O . GLN A 1 94 ? -4.244 -6.393 10.365 1.00 97.88 94 GLN A O 1
ATOM 801 N N . TYR A 1 95 ? -4.324 -5.251 8.437 1.00 98.31 95 TYR A N 1
ATOM 802 C CA . TYR A 1 95 ? -5.268 -4.256 8.940 1.00 98.31 95 TYR A CA 1
ATOM 803 C C . TYR A 1 95 ? -6.720 -4.567 8.625 1.00 98.31 95 TYR A C 1
ATOM 805 O O . TYR A 1 95 ? -7.594 -3.935 9.215 1.00 98.31 95 TYR A O 1
ATOM 813 N N . LYS A 1 96 ? -7.007 -5.553 7.765 1.00 97.75 96 LYS A N 1
ATOM 814 C CA . LYS A 1 96 ? -8.363 -5.991 7.391 1.00 97.75 96 LYS A CA 1
ATOM 815 C C . LYS A 1 96 ? -9.299 -4.791 7.131 1.00 97.75 96 LYS A C 1
ATOM 817 O O . LYS A 1 96 ? -10.301 -4.646 7.838 1.00 97.75 96 LYS A O 1
ATOM 822 N N . PRO A 1 97 ? -8.971 -3.908 6.166 1.00 97.81 97 PRO A N 1
ATOM 823 C CA . PRO A 1 97 ? -9.793 -2.745 5.862 1.00 97.81 97 PRO A CA 1
ATOM 824 C C . PRO A 1 97 ? -11.163 -3.167 5.326 1.00 97.81 97 PRO A C 1
ATOM 826 O O . PRO A 1 97 ? -11.298 -4.207 4.671 1.00 97.81 97 PRO A O 1
ATOM 829 N N . ASP A 1 98 ? -12.168 -2.341 5.607 1.00 97.19 98 ASP A N 1
ATOM 830 C CA . ASP A 1 98 ? -13.521 -2.451 5.058 1.00 97.19 98 ASP A CA 1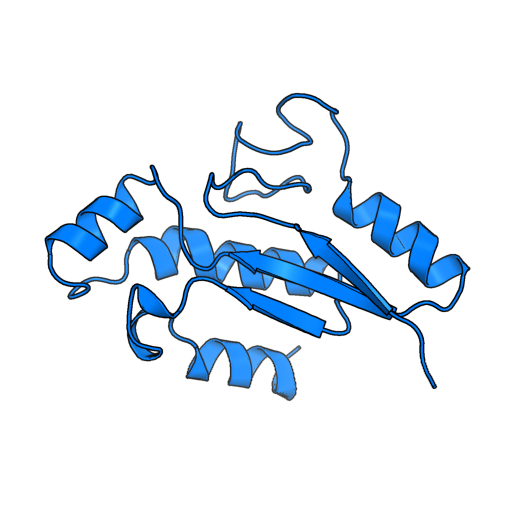
ATOM 831 C C . ASP A 1 98 ? -13.592 -1.919 3.616 1.00 97.19 98 ASP A C 1
ATOM 833 O O . ASP A 1 98 ? -14.514 -2.254 2.878 1.00 97.19 98 ASP A O 1
ATOM 837 N N . MET A 1 99 ? -12.627 -1.086 3.218 1.00 96.56 99 MET A N 1
ATOM 838 C CA . MET A 1 99 ? -12.511 -0.521 1.876 1.00 96.56 99 MET A CA 1
ATOM 839 C C . MET A 1 99 ? -11.040 -0.385 1.488 1.00 96.56 99 MET A C 1
ATOM 841 O O . MET A 1 99 ? -10.243 0.134 2.268 1.00 96.56 99 MET A O 1
ATOM 845 N N . VAL A 1 100 ? -10.693 -0.811 0.277 1.00 97.56 100 VAL A N 1
ATOM 846 C CA . VAL A 1 100 ? -9.411 -0.494 -0.364 1.00 97.56 100 VAL A CA 1
ATOM 847 C C . VAL A 1 100 ? -9.699 0.572 -1.415 1.00 97.56 100 VAL A C 1
ATOM 849 O O . VAL A 1 100 ? -10.538 0.356 -2.286 1.00 97.56 100 VAL A O 1
ATOM 852 N N . TRP A 1 101 ? -9.067 1.737 -1.292 1.00 97.81 101 TRP A N 1
ATOM 853 C CA . TRP A 1 101 ? -9.247 2.866 -2.201 1.00 97.81 101 TRP A CA 1
ATOM 854 C C . TRP A 1 101 ? -7.934 3.125 -2.945 1.00 97.81 101 TRP A C 1
ATOM 856 O O . TRP A 1 101 ? -7.008 3.728 -2.406 1.00 97.81 101 TRP A O 1
ATOM 866 N N . SER A 1 102 ? -7.833 2.588 -4.157 1.00 95.25 102 SER A N 1
ATOM 867 C CA . SER A 1 102 ? -6.637 2.707 -4.995 1.00 95.25 102 SER A CA 1
ATOM 868 C C . SER A 1 102 ? -6.675 3.959 -5.867 1.00 95.25 102 SER A C 1
ATOM 870 O O . SER A 1 102 ? -7.748 4.380 -6.294 1.00 95.25 102 SER A O 1
ATOM 872 N N . ASP A 1 103 ? -5.499 4.520 -6.149 1.00 95.62 103 ASP A N 1
ATOM 873 C CA . ASP A 1 103 ? -5.318 5.735 -6.953 1.00 95.62 103 ASP A CA 1
ATOM 874 C C . ASP A 1 103 ? -4.098 5.621 -7.881 1.00 95.62 103 ASP A C 1
ATOM 876 O O . ASP A 1 103 ? -3.196 4.819 -7.624 1.00 95.62 103 ASP A O 1
ATOM 880 N N . GLY A 1 104 ? -4.076 6.411 -8.958 1.00 87.69 104 GLY A N 1
ATOM 881 C CA . GLY A 1 104 ? -3.002 6.434 -9.954 1.00 87.69 104 GLY A CA 1
ATOM 882 C C . GLY A 1 104 ? -3.216 5.549 -11.187 1.00 87.69 104 GLY A C 1
ATOM 883 O O . GLY A 1 104 ? -2.263 5.230 -11.906 1.00 87.69 104 GLY A O 1
ATOM 884 N N . THR A 1 105 ? -4.460 5.138 -11.447 1.00 82.25 105 THR A N 1
ATOM 885 C CA . THR A 1 105 ? -4.837 4.281 -12.587 1.00 82.25 105 THR A CA 1
ATOM 886 C C . THR A 1 105 ? -4.625 4.937 -13.952 1.00 82.25 105 THR A C 1
ATOM 888 O O . THR A 1 105 ? -4.512 4.246 -14.954 1.00 82.25 105 THR A O 1
ATOM 891 N N . GLU A 1 106 ? -4.526 6.263 -14.020 1.00 83.19 106 GLU A N 1
ATOM 892 C CA . GLU A 1 106 ? -4.251 7.009 -15.252 1.00 83.19 106 GLU A CA 1
ATOM 893 C C . GLU A 1 106 ? -2.863 6.723 -15.844 1.00 83.19 106 GLU A C 1
ATOM 895 O O . GLU A 1 106 ? -2.593 7.064 -16.995 1.00 83.19 106 GLU A O 1
ATOM 900 N N . THR A 1 107 ? -1.973 6.099 -15.069 1.00 80.38 107 THR A N 1
ATOM 901 C CA . THR A 1 107 ? -0.597 5.839 -15.496 1.00 80.38 107 THR A CA 1
ATOM 902 C C . THR A 1 107 ? -0.437 4.554 -16.306 1.00 80.38 107 THR A C 1
ATOM 904 O O . THR A 1 107 ? 0.429 4.520 -17.177 1.00 80.38 107 THR A O 1
ATOM 907 N N . ALA A 1 108 ? -1.251 3.522 -16.058 1.00 92.00 108 ALA A N 1
ATOM 908 C CA . ALA A 1 108 ? -1.170 2.220 -16.721 1.00 92.00 108 ALA A CA 1
ATOM 909 C C . ALA A 1 108 ? -2.507 1.463 -16.646 1.00 92.00 108 ALA A C 1
ATOM 911 O O . ALA A 1 108 ? -3.296 1.672 -15.727 1.00 92.00 108 ALA A O 1
ATOM 912 N N . VAL A 1 109 ? -2.739 0.554 -17.596 1.00 93.75 109 VAL A N 1
ATOM 913 C CA . VAL A 1 109 ? -3.963 -0.265 -17.673 1.00 93.75 109 VAL A CA 1
ATOM 914 C C . VAL A 1 109 ? -4.079 -1.264 -16.513 1.00 93.75 109 VAL A C 1
ATOM 916 O O . VAL A 1 109 ? -3.087 -1.653 -15.902 1.00 93.75 109 VAL A O 1
ATOM 919 N N . ASP A 1 110 ? -5.294 -1.727 -16.228 1.00 94.19 110 ASP A N 1
ATOM 920 C CA . ASP A 1 110 ? -5.616 -2.643 -15.121 1.00 94.19 110 ASP A CA 1
ATOM 921 C C . ASP A 1 110 ? -4.824 -3.963 -15.154 1.00 94.19 110 ASP A C 1
ATOM 923 O O . ASP A 1 110 ? -4.463 -4.510 -14.106 1.00 94.19 110 ASP A O 1
ATOM 927 N N . THR A 1 111 ? -4.490 -4.448 -16.353 1.00 95.38 111 THR A N 1
ATOM 928 C CA . THR A 1 111 ? -3.703 -5.671 -16.535 1.00 95.38 111 THR A CA 1
ATOM 929 C C . THR A 1 111 ? -2.269 -5.513 -16.045 1.00 95.38 111 THR A C 1
ATOM 931 O O . THR A 1 111 ? -1.739 -6.460 -15.467 1.00 95.38 111 THR A O 1
ATOM 934 N N . TYR A 1 112 ? -1.663 -4.325 -16.194 1.00 96.88 112 TYR A N 1
ATOM 935 C CA . TYR A 1 112 ? -0.351 -4.014 -15.618 1.00 96.88 112 TYR A CA 1
ATOM 936 C C . TYR A 1 112 ? -0.384 -4.145 -14.093 1.00 96.88 112 TYR A C 1
ATOM 938 O O . TYR A 1 112 ? 0.463 -4.812 -13.509 1.00 96.88 112 TYR A O 1
ATOM 946 N N . TRP A 1 113 ? -1.424 -3.597 -13.464 1.00 96.25 113 TRP A N 1
ATOM 947 C CA . TRP A 1 113 ? -1.627 -3.625 -12.015 1.00 96.25 113 TRP A CA 1
ATOM 948 C C . TRP A 1 113 ? -2.084 -4.972 -11.459 1.00 96.25 113 TRP A C 1
ATOM 950 O O . TRP A 1 113 ? -2.320 -5.068 -10.259 1.00 96.25 113 TRP A O 1
ATOM 960 N N . ASN A 1 114 ? -2.259 -6.003 -12.290 1.00 96.25 114 ASN A N 1
ATOM 961 C CA . ASN A 1 114 ? -2.790 -7.298 -11.865 1.00 96.25 114 ASN A CA 1
ATOM 962 C C . ASN A 1 114 ? -4.129 -7.181 -11.092 1.00 96.25 114 ASN A C 1
ATOM 964 O O . ASN A 1 114 ? -4.411 -7.958 -10.173 1.00 96.25 114 ASN A O 1
ATOM 968 N N . SER A 1 115 ? -4.959 -6.187 -11.442 1.00 95.75 115 SER A N 1
ATOM 969 C CA . SER A 1 115 ? -6.134 -5.812 -10.645 1.00 95.75 115 SER A CA 1
ATOM 970 C C . SER A 1 115 ? -7.163 -6.936 -10.545 1.00 95.75 115 SER A C 1
ATOM 972 O O . SER A 1 115 ? -7.715 -7.159 -9.472 1.00 95.75 115 SER A O 1
ATOM 974 N N . THR A 1 116 ? -7.394 -7.688 -11.625 1.00 96.25 116 THR A N 1
ATOM 975 C CA . THR A 1 116 ? -8.360 -8.798 -11.633 1.00 96.25 116 THR A CA 1
ATOM 976 C C . THR A 1 116 ? -8.018 -9.863 -10.595 1.00 96.25 116 THR A C 1
ATOM 978 O O . THR A 1 116 ? -8.886 -10.253 -9.818 1.00 96.25 116 THR A O 1
ATOM 981 N N . ASN A 1 117 ? -6.756 -10.299 -10.537 1.00 96.81 117 ASN A N 1
ATOM 982 C CA . ASN A 1 117 ? -6.332 -11.330 -9.590 1.00 96.81 117 ASN A CA 1
ATOM 983 C C . ASN A 1 117 ? -6.344 -10.807 -8.153 1.00 96.81 117 ASN A C 1
ATOM 985 O O . ASN A 1 117 ? -6.780 -11.518 -7.251 1.00 96.81 117 ASN A O 1
ATOM 989 N N . PHE A 1 118 ? -5.930 -9.554 -7.941 1.00 97.19 118 PHE A N 1
ATOM 990 C CA . PHE A 1 118 ? -6.000 -8.941 -6.618 1.00 97.19 118 PHE A CA 1
ATOM 991 C C . PHE A 1 118 ? -7.444 -8.846 -6.106 1.00 97.19 118 PHE A C 1
ATOM 993 O O . PHE A 1 118 ? -7.710 -9.200 -4.960 1.00 97.19 118 PHE A O 1
ATOM 1000 N N . LEU A 1 119 ? -8.390 -8.419 -6.948 1.00 97.00 119 LEU A N 1
ATOM 1001 C CA . LEU A 1 119 ? -9.805 -8.336 -6.577 1.00 97.00 119 LEU A CA 1
ATOM 1002 C C . LEU A 1 119 ? -10.418 -9.725 -6.356 1.00 97.00 119 LEU A C 1
ATOM 1004 O O . LEU A 1 119 ? -11.171 -9.904 -5.401 1.00 97.00 119 LEU A O 1
ATOM 1008 N N . ALA A 1 120 ? -10.076 -10.710 -7.192 1.00 97.69 120 ALA A N 1
ATOM 1009 C CA . ALA A 1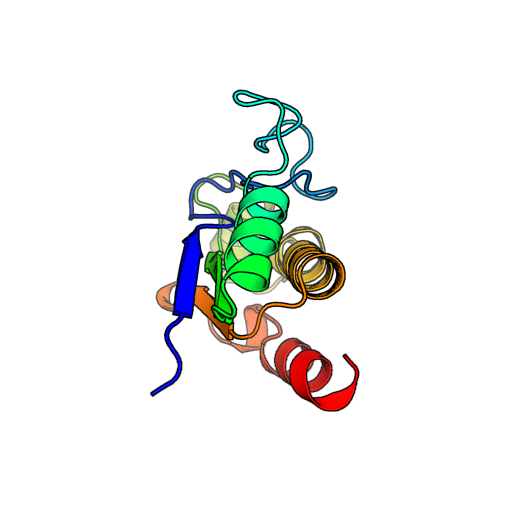 120 ? -10.520 -12.090 -7.007 1.00 97.69 120 ALA A CA 1
ATOM 1010 C C . ALA A 1 120 ? -10.068 -12.641 -5.647 1.00 97.69 120 ALA A C 1
ATOM 1012 O O . ALA A 1 120 ? -10.898 -13.151 -4.895 1.00 97.69 120 ALA A O 1
ATOM 1013 N N . TRP A 1 121 ? -8.795 -12.452 -5.296 1.00 97.62 121 TRP A N 1
ATOM 1014 C CA . TRP A 1 121 ? -8.268 -12.814 -3.983 1.00 97.62 121 TRP A CA 1
ATOM 1015 C C . TRP A 1 121 ? -8.969 -12.048 -2.849 1.00 97.62 121 TRP A C 1
ATOM 1017 O O . TRP A 1 121 ? -9.405 -12.644 -1.866 1.00 97.62 121 TRP A O 1
ATOM 1027 N N . LEU A 1 122 ? -9.128 -10.726 -2.995 1.00 96.69 122 LEU A N 1
ATOM 1028 C CA . LEU A 1 122 ? -9.670 -9.842 -1.959 1.00 96.69 122 LEU A CA 1
ATOM 1029 C C . LEU A 1 122 ? -11.101 -10.208 -1.540 1.00 96.69 122 LEU A C 1
ATOM 1031 O O . LEU A 1 122 ? -11.451 -10.008 -0.375 1.00 96.69 122 LEU A O 1
ATOM 1035 N N . TYR A 1 123 ? -11.920 -10.695 -2.476 1.00 95.50 123 TYR A N 1
ATOM 1036 C CA . TYR A 1 123 ? -13.333 -10.995 -2.235 1.00 95.50 123 TYR A CA 1
ATOM 1037 C C . TYR A 1 123 ? -13.645 -12.478 -2.018 1.00 95.50 123 TYR A C 1
ATOM 1039 O O . TYR A 1 123 ? -14.696 -12.763 -1.447 1.00 95.50 123 TYR A O 1
ATOM 1047 N N . ASN A 1 124 ? -12.772 -13.398 -2.439 1.00 94.56 124 ASN A N 1
ATOM 1048 C CA . ASN A 1 124 ? -13.039 -14.837 -2.339 1.00 94.56 124 ASN A CA 1
ATOM 1049 C C . ASN A 1 124 ? -12.128 -15.568 -1.347 1.00 94.56 124 ASN A C 1
ATOM 1051 O O . ASN A 1 124 ? -12.601 -16.460 -0.646 1.00 94.56 124 ASN A O 1
ATOM 1055 N N . ASP A 1 125 ? -10.849 -15.193 -1.270 1.00 84.56 125 ASP A N 1
ATOM 1056 C CA . ASP A 1 125 ? -9.822 -15.995 -0.587 1.00 84.56 125 ASP A CA 1
ATOM 1057 C C . ASP A 1 125 ? -9.361 -15.386 0.753 1.00 84.56 125 ASP A C 1
ATOM 1059 O O . ASP A 1 125 ? -8.591 -16.007 1.490 1.00 84.56 125 ASP A O 1
ATOM 1063 N N . ARG A 1 126 ? -9.793 -14.155 1.053 1.00 68.69 126 ARG A N 1
ATOM 1064 C CA . ARG A 1 126 ? -9.391 -13.359 2.226 1.00 68.69 126 ARG A CA 1
ATOM 1065 C C . ARG A 1 126 ? -10.189 -13.652 3.499 1.00 68.69 126 ARG A C 1
ATOM 1067 O O . ARG A 1 126 ? -11.435 -13.671 3.427 1.00 68.69 126 ARG A O 1
#

Secondary structure (DSSP, 8-state):
---EEEEEEE-TT--BSS--TTSTTSBTTTSSS-S-HHHHHHHHHHHTT-EEEEEEES--SS-HHHHHHHHTTS---HHIIIIIHHHHHHHHHHH--SEEEEE-GGGS-TTTTTHHHHHHHHHHT-

Radius of gyration: 14.78 Å; chains: 1; bounding box: 40×26×41 Å

Foldseek 3Di:
DAAADEDAQDDQQGAGLAPDPLQVCRYCCNDDVVDNRLVVVLVVCVVVVHAYEYEYEQHHPPDPVRVVCLVVVNPDLCCLVRPRVSRVVVCCVPRVGPYYHYDDCVSDDCVSNVVVVSVCCSPPVD